Protein AF-A0A7S2XYB7-F1 (afdb_monomer)

InterPro domains:
  IPR006553 Leucine-rich repeat, cysteine-containing subtype [SM00367] (35-60)
  IPR032675 Leucine-rich repeat domain superfamily [G3DSA:3.80.10.10] (2-119)

Structure (mmCIF, N/CA/C/O backbone):
data_AF-A0A7S2XYB7-F1
#
_entry.id   AF-A0A7S2XYB7-F1
#
loop_
_atom_site.group_PDB
_atom_site.id
_atom_site.type_symbol
_atom_site.label_atom_id
_atom_site.label_alt_id
_atom_site.label_comp_id
_atom_site.label_asym_id
_atom_site.label_entity_id
_atom_site.label_seq_id
_atom_site.pdbx_PDB_ins_code
_atom_site.Cartn_x
_atom_site.Cartn_y
_atom_site.Cartn_z
_atom_site.occupancy
_atom_site.B_iso_or_equiv
_atom_site.auth_seq_id
_atom_site.auth_comp_id
_atom_site.auth_asym_id
_atom_site.auth_atom_id
_atom_site.pdbx_PDB_model_num
ATOM 1 N N . ARG A 1 1 ? -22.740 13.575 -3.296 1.00 46.03 1 ARG A N 1
ATOM 2 C CA . ARG A 1 1 ? -22.683 12.097 -3.195 1.00 46.03 1 ARG A CA 1
ATOM 3 C C . ARG A 1 1 ? -21.377 11.677 -3.845 1.00 46.03 1 ARG A C 1
ATOM 5 O O . ARG A 1 1 ? -21.278 11.770 -5.059 1.00 46.03 1 ARG A O 1
ATOM 12 N N . THR A 1 2 ? -20.355 11.375 -3.055 1.00 48.59 2 THR A N 1
ATOM 13 C CA . THR A 1 2 ? -19.049 10.931 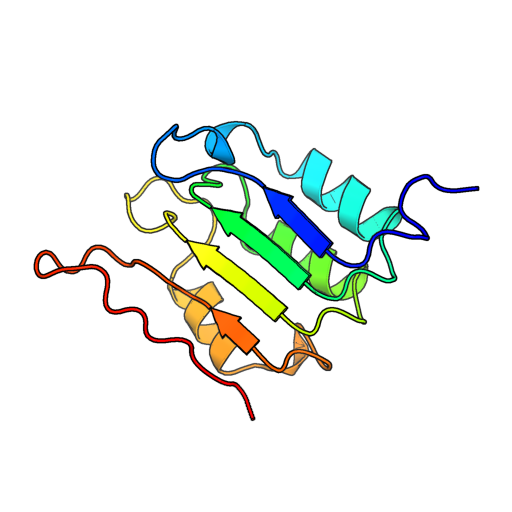-3.560 1.00 48.59 2 THR A CA 1
ATOM 14 C C . THR A 1 2 ? -19.196 9.516 -4.110 1.00 48.59 2 THR A C 1
ATOM 16 O O . THR A 1 2 ? -19.787 8.660 -3.454 1.00 48.59 2 THR A O 1
ATOM 19 N N . LEU A 1 3 ? -18.710 9.283 -5.332 1.00 58.47 3 LEU A N 1
ATOM 20 C CA . LEU A 1 3 ? -18.887 8.024 -6.070 1.00 58.47 3 LEU A CA 1
ATOM 21 C C . LEU A 1 3 ? -18.378 6.793 -5.289 1.00 58.47 3 LEU A C 1
ATOM 23 O O . LEU A 1 3 ? -18.871 5.689 -5.499 1.00 58.47 3 LEU A O 1
ATOM 27 N N . GLY A 1 4 ? -17.434 6.992 -4.362 1.00 61.00 4 GLY A N 1
ATOM 28 C CA . GLY A 1 4 ? -16.818 5.931 -3.566 1.00 61.00 4 GLY A CA 1
ATOM 29 C C . GLY A 1 4 ? -17.460 5.613 -2.212 1.00 61.00 4 GLY A C 1
ATOM 30 O O . GLY A 1 4 ? -17.013 4.676 -1.553 1.00 61.00 4 GLY A O 1
ATOM 31 N N . ASP A 1 5 ? -18.529 6.301 -1.790 1.00 65.19 5 ASP A N 1
ATOM 32 C CA . ASP A 1 5 ? -19.136 6.068 -0.462 1.00 65.19 5 ASP A CA 1
ATOM 33 C C . ASP A 1 5 ? -19.707 4.640 -0.297 1.00 65.19 5 ASP A C 1
ATOM 35 O O . ASP A 1 5 ? -19.797 4.109 0.810 1.00 65.19 5 ASP A O 1
ATOM 39 N N . GLY A 1 6 ? -20.049 3.981 -1.409 1.00 74.88 6 GLY A N 1
ATOM 40 C CA . GLY A 1 6 ? -20.524 2.595 -1.443 1.00 74.88 6 GLY A CA 1
ATOM 41 C C . GLY A 1 6 ? -19.449 1.543 -1.736 1.00 74.88 6 GLY A C 1
ATOM 42 O O . GLY A 1 6 ? -19.769 0.353 -1.756 1.00 74.88 6 GLY A O 1
ATOM 43 N N . LEU A 1 7 ? -18.194 1.935 -1.984 1.00 79.88 7 LEU A N 1
ATOM 44 C CA . LEU A 1 7 ? -17.147 0.993 -2.381 1.00 79.88 7 LEU A CA 1
ATOM 45 C C . LEU A 1 7 ? -16.630 0.212 -1.170 1.00 79.88 7 LEU A C 1
ATOM 47 O O . LEU A 1 7 ? -16.008 0.754 -0.261 1.00 79.88 7 LEU A O 1
ATOM 51 N N . ILE A 1 8 ? -16.893 -1.096 -1.176 1.00 86.56 8 ILE A N 1
ATOM 52 C CA . ILE A 1 8 ? -16.438 -2.036 -0.141 1.00 86.56 8 ILE A CA 1
ATOM 53 C C . ILE A 1 8 ? -15.207 -2.814 -0.602 1.00 86.56 8 ILE A C 1
ATOM 55 O O . ILE A 1 8 ? -14.351 -3.153 0.217 1.00 86.56 8 ILE A O 1
ATOM 59 N N . ARG A 1 9 ? -15.108 -3.092 -1.905 1.00 87.12 9 ARG A N 1
ATOM 60 C CA . ARG A 1 9 ? -13.971 -3.777 -2.516 1.00 87.12 9 ARG A CA 1
ATOM 61 C C . ARG A 1 9 ? -13.468 -3.000 -3.714 1.00 87.12 9 ARG A C 1
ATOM 63 O O . ARG A 1 9 ? -14.276 -2.523 -4.507 1.00 87.12 9 ARG A O 1
ATOM 70 N N . LEU A 1 10 ? -12.152 -2.930 -3.830 1.00 86.31 10 LEU A N 1
ATOM 71 C CA . LEU A 1 10 ? -11.462 -2.346 -4.961 1.00 86.31 10 LEU A CA 1
ATOM 72 C C . LEU A 1 10 ? -10.286 -3.242 -5.326 1.00 86.31 10 LEU A C 1
ATOM 74 O O . LEU A 1 10 ? -9.529 -3.674 -4.458 1.00 86.31 10 LEU A O 1
ATOM 78 N N . GLU A 1 11 ? -10.154 -3.528 -6.610 1.00 85.50 11 GLU A N 1
ATOM 79 C CA . GLU A 1 11 ? -9.087 -4.360 -7.144 1.00 85.50 11 GLU A CA 1
ATOM 80 C C . GLU A 1 11 ? -8.476 -3.605 -8.315 1.00 85.50 11 GLU A C 1
ATOM 82 O O . GLU A 1 11 ? -9.197 -3.093 -9.174 1.00 85.50 11 GLU A O 1
ATOM 87 N N . MET A 1 12 ? -7.159 -3.454 -8.292 1.00 83.75 12 MET A N 1
ATOM 88 C CA . MET A 1 12 ? -6.427 -2.665 -9.263 1.00 83.75 12 MET A CA 1
ATOM 89 C C . MET A 1 12 ? -5.209 -3.434 -9.738 1.00 83.75 12 MET A C 1
ATOM 91 O O . MET A 1 12 ? -4.391 -3.885 -8.936 1.00 83.75 12 MET A O 1
ATOM 95 N N . GLY A 1 13 ? -5.100 -3.517 -11.058 1.00 77.06 13 GLY A N 1
ATOM 96 C CA . GLY A 1 13 ? -4.049 -4.257 -11.721 1.00 77.06 13 GLY A CA 1
ATOM 97 C C . GLY A 1 13 ? -4.343 -5.741 -11.869 1.00 77.06 13 GLY A C 1
ATOM 98 O O . GLY A 1 13 ? -5.336 -6.258 -11.363 1.00 77.06 13 GLY A O 1
ATOM 99 N N . ASP A 1 14 ? -3.491 -6.370 -12.662 1.00 74.19 14 ASP A N 1
ATOM 100 C CA . ASP A 1 14 ? -3.593 -7.761 -13.080 1.00 74.19 14 ASP A CA 1
ATOM 101 C C . ASP A 1 14 ? -2.175 -8.225 -13.428 1.00 74.19 14 ASP A C 1
ATOM 103 O O . ASP A 1 14 ? -1.468 -7.530 -14.172 1.00 74.19 14 ASP A O 1
ATOM 107 N N . ILE A 1 15 ? -1.727 -9.330 -12.833 1.00 69.75 15 ILE A N 1
ATOM 108 C CA . ILE A 1 15 ? -0.350 -9.820 -12.964 1.00 69.75 15 ILE A CA 1
ATOM 109 C C . ILE A 1 15 ? -0.100 -10.435 -14.338 1.00 69.75 15 ILE A C 1
ATOM 111 O O . ILE A 1 15 ? 1.017 -10.333 -14.851 1.00 69.75 15 ILE A O 1
ATOM 115 N N . ASP A 1 16 ? -1.138 -11.014 -14.945 1.00 70.62 16 ASP A N 1
ATOM 116 C CA . ASP A 1 16 ? -1.079 -11.640 -16.263 1.00 70.62 16 ASP A CA 1
ATOM 117 C C . ASP A 1 16 ? -0.983 -10.575 -17.366 1.00 70.62 16 ASP A C 1
ATOM 119 O O . ASP A 1 16 ? -0.170 -10.679 -18.285 1.00 70.62 16 ASP A O 1
ATOM 123 N N . SER A 1 17 ? -1.763 -9.499 -17.249 1.00 72.38 17 SER A N 1
ATOM 124 C CA . SER A 1 17 ? -1.795 -8.387 -18.201 1.00 72.38 17 SER A CA 1
ATOM 125 C C . SER A 1 17 ? -0.780 -7.280 -17.889 1.00 72.38 17 SER A C 1
ATOM 127 O O . SER A 1 17 ? -0.559 -6.414 -18.738 1.00 72.38 17 SER A O 1
ATOM 129 N N . GLY A 1 18 ? -0.221 -7.225 -16.677 1.00 67.81 18 GLY A N 1
ATOM 130 C CA . GLY A 1 18 ? 0.639 -6.129 -16.214 1.00 67.81 18 GLY A CA 1
ATOM 131 C C . GLY A 1 18 ? -0.070 -4.770 -16.108 1.00 67.81 18 GLY A C 1
ATOM 132 O O . GLY A 1 18 ? 0.583 -3.731 -16.000 1.00 67.81 18 GLY A O 1
ATOM 133 N N . SER A 1 19 ? -1.409 -4.738 -16.139 1.00 72.19 19 SER A N 1
ATOM 134 C CA . SER A 1 19 ? -2.170 -3.480 -16.198 1.00 72.19 19 SER A CA 1
ATOM 135 C C . SER A 1 19 ? -2.116 -2.674 -14.891 1.00 72.19 19 SER A C 1
ATOM 137 O O . SER A 1 19 ? -2.521 -1.508 -14.879 1.00 72.19 19 SER A O 1
ATOM 139 N N . GLY A 1 20 ? -1.591 -3.255 -13.807 1.00 71.56 20 GLY A N 1
ATOM 140 C CA . GLY A 1 20 ? -1.347 -2.556 -12.541 1.00 71.56 20 GLY A CA 1
ATOM 141 C C . GLY A 1 20 ? -0.373 -1.397 -12.670 1.00 71.56 20 GLY A C 1
ATOM 142 O O . GLY A 1 20 ? -0.528 -0.386 -11.991 1.00 71.56 20 GLY A O 1
ATOM 143 N N . ALA A 1 21 ? 0.545 -1.463 -13.636 1.00 69.06 21 ALA A N 1
ATOM 144 C CA . ALA A 1 21 ? 1.477 -0.381 -13.923 1.00 69.06 21 ALA A CA 1
ATOM 145 C C . ALA A 1 21 ? 0.778 0.919 -14.358 1.00 69.06 21 ALA A C 1
ATOM 147 O O . ALA A 1 21 ? 1.433 1.949 -14.457 1.00 69.06 21 ALA A O 1
ATOM 148 N N . ARG A 1 22 ? -0.536 0.908 -14.628 1.00 79.12 22 ARG A N 1
ATOM 149 C CA . ARG A 1 22 ? -1.324 2.109 -14.954 1.00 79.12 22 ARG A CA 1
ATOM 150 C C . ARG A 1 22 ? -1.886 2.817 -13.718 1.00 79.12 22 ARG A C 1
ATOM 152 O O . ARG A 1 22 ? -2.407 3.921 -13.849 1.00 79.12 22 ARG A O 1
ATOM 159 N N . VAL A 1 23 ? -1.810 2.194 -12.543 1.00 82.81 23 VAL A N 1
ATOM 160 C CA . VAL A 1 23 ? -2.327 2.741 -11.286 1.00 82.81 23 VAL A CA 1
ATOM 161 C C . VAL A 1 23 ? -1.292 3.687 -10.703 1.00 82.81 23 VAL A C 1
ATOM 163 O O . VAL A 1 23 ? -0.226 3.249 -10.290 1.00 82.81 23 VAL A O 1
ATOM 166 N N . THR A 1 24 ? -1.604 4.979 -10.672 1.00 85.62 24 THR A N 1
ATOM 167 C CA . THR A 1 24 ? -0.697 6.024 -10.185 1.00 85.62 24 THR A CA 1
ATOM 168 C C . THR A 1 24 ? -0.983 6.390 -8.729 1.00 85.62 24 THR A C 1
ATOM 170 O O . THR A 1 24 ? -2.099 6.207 -8.238 1.00 85.62 24 THR A O 1
ATOM 173 N N . SER A 1 25 ? -0.006 7.000 -8.056 1.00 86.44 25 SER A N 1
ATOM 174 C CA . SER A 1 25 ? -0.162 7.622 -6.731 1.00 86.44 25 SER A CA 1
ATOM 175 C C . SER A 1 25 ? -1.383 8.543 -6.639 1.00 86.44 25 SER A C 1
ATOM 177 O O . SER A 1 25 ? -2.107 8.542 -5.648 1.00 86.44 25 SER A O 1
ATOM 179 N N . GLN A 1 26 ? -1.675 9.286 -7.709 1.00 87.31 26 GLN A N 1
ATOM 180 C CA . GLN A 1 26 ? -2.838 10.169 -7.754 1.00 87.31 26 GLN A CA 1
ATOM 181 C C . GLN A 1 26 ? -4.159 9.392 -7.664 1.00 87.31 26 GLN A C 1
ATOM 183 O O . GLN A 1 26 ? -5.042 9.786 -6.907 1.00 87.31 26 GLN A O 1
ATOM 188 N N . ALA A 1 27 ? -4.282 8.262 -8.371 1.00 87.31 27 ALA A N 1
ATOM 189 C CA . ALA A 1 27 ? -5.464 7.405 -8.263 1.00 87.31 27 ALA A CA 1
ATOM 190 C C . ALA A 1 27 ? -5.651 6.905 -6.823 1.00 87.31 27 ALA A C 1
ATOM 192 O O . ALA A 1 27 ? -6.763 6.895 -6.298 1.00 87.31 27 ALA A O 1
ATOM 193 N N . ILE A 1 28 ? -4.548 6.550 -6.162 1.00 87.94 28 ILE A N 1
ATOM 194 C CA . ILE A 1 28 ? -4.544 6.111 -4.770 1.00 87.94 28 ILE A CA 1
ATOM 195 C C . ILE A 1 28 ? -5.024 7.208 -3.812 1.00 87.94 28 ILE A C 1
ATOM 197 O O . ILE A 1 28 ? -5.856 6.936 -2.944 1.00 87.94 28 ILE A O 1
ATOM 201 N N . GLN A 1 29 ? -4.570 8.446 -3.999 1.00 87.44 29 GLN A N 1
ATOM 202 C CA . GLN A 1 29 ? -5.023 9.587 -3.202 1.00 87.44 29 GLN A CA 1
ATOM 203 C C . GLN A 1 29 ? -6.519 9.855 -3.382 1.00 87.44 29 GLN A C 1
ATOM 205 O O . GLN A 1 29 ? -7.227 10.061 -2.395 1.00 87.44 29 GLN A O 1
ATOM 210 N N . GLU A 1 30 ? -7.031 9.787 -4.613 1.00 87.62 30 GLU A N 1
ATOM 211 C CA . GLU A 1 30 ? -8.467 9.946 -4.861 1.00 87.62 30 GLU A CA 1
ATOM 212 C C . GLU A 1 30 ? -9.283 8.840 -4.182 1.00 87.62 30 GLU A C 1
ATOM 214 O O . GLU A 1 30 ? -10.325 9.109 -3.582 1.00 87.62 30 GLU A O 1
ATOM 219 N N . ILE A 1 31 ? -8.794 7.598 -4.194 1.00 85.56 31 ILE A N 1
ATOM 220 C CA . ILE A 1 31 ? -9.438 6.485 -3.487 1.00 85.56 31 ILE A CA 1
ATOM 221 C C . ILE A 1 31 ? -9.428 6.731 -1.978 1.00 85.56 31 ILE A C 1
ATOM 223 O O . ILE A 1 31 ? -10.469 6.579 -1.340 1.00 85.56 31 ILE A O 1
ATOM 227 N N . ALA A 1 32 ? -8.298 7.150 -1.409 1.00 86.44 32 ALA A N 1
ATOM 228 C CA . ALA A 1 32 ? -8.192 7.461 0.013 1.00 86.44 32 ALA A CA 1
ATOM 229 C C . ALA A 1 32 ? -9.189 8.559 0.432 1.00 86.44 32 ALA A C 1
ATOM 231 O O . ALA A 1 32 ? -9.815 8.462 1.488 1.00 86.44 32 ALA A O 1
ATOM 232 N N . GLN A 1 33 ? -9.394 9.570 -0.416 1.00 86.56 33 GLN A N 1
ATOM 233 C CA . GLN A 1 33 ? -10.307 10.685 -0.148 1.00 86.56 33 GLN A CA 1
ATOM 234 C C . GLN A 1 33 ? -11.784 10.343 -0.393 1.00 86.56 33 GLN A C 1
ATOM 236 O O . GLN A 1 33 ? -12.663 10.848 0.308 1.00 86.56 33 GLN A O 1
ATOM 241 N N . HIS A 1 34 ? -12.086 9.493 -1.377 1.00 86.19 34 HIS A N 1
ATOM 242 C CA . HIS A 1 34 ? -13.460 9.219 -1.806 1.00 86.19 34 HIS A CA 1
ATOM 243 C C . HIS A 1 34 ? -14.024 7.877 -1.332 1.00 86.19 34 HIS A C 1
ATOM 245 O O . HIS A 1 34 ? -15.244 7.703 -1.380 1.00 86.19 34 HIS A O 1
ATOM 251 N N . CYS A 1 35 ? -13.188 6.949 -0.854 1.00 86.94 35 CYS A N 1
ATOM 252 C CA . CYS A 1 35 ? -13.576 5.585 -0.470 1.00 86.94 35 CYS A CA 1
ATOM 253 C C . CYS A 1 35 ? -13.290 5.264 1.016 1.00 86.94 35 CYS A C 1
ATOM 255 O O . CYS A 1 35 ? -12.631 4.267 1.323 1.00 86.94 35 CYS A O 1
ATOM 257 N N . PRO A 1 36 ? -13.827 6.024 1.990 1.00 84.75 36 PRO A N 1
ATOM 258 C CA . PRO A 1 36 ? -13.545 5.801 3.415 1.00 84.75 36 PRO A CA 1
ATOM 259 C C . PRO A 1 36 ? -14.120 4.482 3.967 1.00 84.75 36 PRO A C 1
ATOM 261 O O . PRO A 1 36 ? -13.749 4.022 5.051 1.00 84.75 36 PRO A O 1
ATOM 264 N N . ARG A 1 37 ? -15.058 3.857 3.242 1.00 86.31 37 ARG A N 1
ATOM 265 C CA . ARG A 1 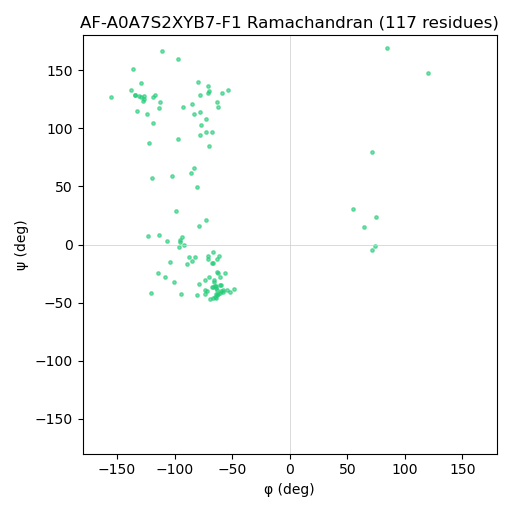37 ? -15.725 2.605 3.640 1.00 86.31 37 ARG A CA 1
ATOM 266 C C . ARG A 1 37 ? -15.091 1.351 3.046 1.00 86.31 37 ARG A C 1
ATOM 268 O O . ARG A 1 37 ? -15.608 0.257 3.293 1.00 86.31 37 ARG A O 1
ATOM 275 N N . LEU A 1 38 ? -13.986 1.502 2.321 1.00 88.38 38 LEU A N 1
ATOM 276 C CA . LEU A 1 38 ? -13.294 0.395 1.687 1.00 88.38 38 LEU A CA 1
ATOM 277 C C . LEU A 1 38 ? -12.865 -0.638 2.735 1.00 88.38 38 LEU A C 1
ATOM 279 O O . LEU A 1 38 ? -12.282 -0.297 3.761 1.00 88.38 38 LEU A O 1
ATOM 283 N N . GLN A 1 39 ? -13.183 -1.907 2.483 1.00 90.00 39 GLN A N 1
ATOM 284 C CA . GLN A 1 39 ? -12.849 -3.027 3.364 1.00 90.00 39 GLN A CA 1
ATOM 285 C C . GLN A 1 39 ? -11.867 -4.000 2.726 1.00 90.00 39 GLN A C 1
ATOM 287 O O . GLN A 1 39 ? -11.192 -4.725 3.454 1.00 90.00 39 GLN A O 1
ATOM 292 N N . SER A 1 40 ? -11.799 -4.079 1.400 1.00 89.00 40 SER A N 1
ATOM 293 C CA . SER A 1 40 ? -10.803 -4.896 0.709 1.00 89.00 40 SER A CA 1
ATOM 294 C C . SER A 1 40 ? -10.175 -4.121 -0.433 1.00 89.00 40 SER A C 1
ATOM 296 O O . SER A 1 40 ? -10.892 -3.578 -1.270 1.00 89.00 40 SER A O 1
ATOM 298 N N . LEU A 1 41 ? -8.850 -4.104 -0.460 1.00 88.12 41 LEU A N 1
ATOM 299 C CA . LEU A 1 41 ? -8.056 -3.479 -1.504 1.00 88.12 41 LEU A CA 1
ATOM 300 C C . LEU A 1 41 ? -7.073 -4.509 -2.054 1.00 88.12 41 LEU A C 1
ATOM 302 O O . LEU A 1 41 ? -6.344 -5.125 -1.279 1.00 88.12 41 LEU A O 1
ATOM 306 N N . ARG A 1 42 ? -7.055 -4.690 -3.372 1.00 86.12 42 ARG A N 1
ATOM 307 C CA . ARG A 1 42 ? -6.055 -5.491 -4.083 1.00 86.12 42 ARG A CA 1
ATOM 308 C C . ARG A 1 42 ? -5.268 -4.594 -5.027 1.00 86.12 42 ARG A C 1
ATOM 310 O O . ARG A 1 42 ? -5.873 -3.873 -5.815 1.00 86.12 42 ARG A O 1
ATOM 317 N N . LEU A 1 43 ? -3.948 -4.661 -4.930 1.00 83.50 43 LEU A N 1
ATOM 318 C CA . LEU A 1 43 ? -2.977 -3.964 -5.759 1.00 83.50 43 LEU A CA 1
ATOM 319 C C . LEU A 1 43 ? -2.056 -5.015 -6.371 1.00 83.50 43 LEU A C 1
ATOM 321 O O . LEU A 1 43 ? -1.310 -5.672 -5.650 1.00 83.50 43 LEU A O 1
ATOM 325 N N . GLU A 1 44 ? -2.130 -5.191 -7.681 1.00 82.94 44 GLU A N 1
ATOM 326 C CA . GLU A 1 44 ? -1.405 -6.246 -8.377 1.00 82.94 44 GLU A CA 1
ATOM 327 C C . GLU A 1 44 ? -0.589 -5.678 -9.535 1.00 82.94 44 GLU A C 1
ATOM 329 O O . GLU A 1 44 ? -1.128 -5.017 -10.416 1.00 82.94 44 GLU A O 1
ATOM 334 N N . ALA A 1 45 ? 0.723 -5.918 -9.535 1.00 79.38 45 ALA A N 1
ATOM 335 C CA . ALA A 1 45 ? 1.681 -5.338 -10.479 1.00 79.38 45 ALA A CA 1
ATOM 336 C C . ALA A 1 45 ? 1.640 -3.793 -10.527 1.00 79.38 45 ALA A C 1
ATOM 338 O O . ALA A 1 45 ? 1.916 -3.180 -11.561 1.00 79.38 45 ALA A O 1
ATOM 339 N N . CYS A 1 46 ? 1.294 -3.146 -9.410 1.00 81.50 46 CYS A N 1
ATOM 340 C CA . CYS A 1 46 ? 1.145 -1.694 -9.308 1.00 81.50 46 CYS A CA 1
ATOM 341 C C . CYS A 1 46 ? 2.482 -0.981 -9.069 1.00 81.50 46 CYS A C 1
ATOM 343 O O . CYS A 1 46 ? 2.708 -0.372 -8.026 1.00 81.50 46 CYS A O 1
ATOM 345 N N . THR A 1 47 ? 3.384 -1.029 -10.046 1.00 79.38 47 THR A N 1
ATOM 346 C CA . THR A 1 47 ? 4.765 -0.537 -9.901 1.00 79.38 47 THR A CA 1
ATOM 347 C C . THR A 1 47 ? 4.895 0.958 -9.603 1.00 79.38 47 THR A C 1
ATOM 349 O O . THR A 1 47 ? 5.888 1.357 -9.003 1.00 79.38 47 THR A O 1
ATOM 352 N N . GLN A 1 48 ? 3.905 1.778 -9.970 1.00 84.00 48 GLN A N 1
ATOM 353 C CA . GLN A 1 48 ? 3.922 3.224 -9.717 1.00 84.00 48 GLN A CA 1
ATOM 354 C C . GLN A 1 48 ? 3.466 3.624 -8.304 1.00 84.00 48 GLN A C 1
ATOM 356 O O . GLN A 1 48 ? 3.617 4.785 -7.935 1.00 84.00 48 GLN A O 1
ATOM 361 N N . ILE A 1 49 ? 2.897 2.704 -7.520 1.00 85.12 49 ILE A N 1
ATOM 362 C CA . ILE A 1 49 ? 2.487 2.992 -6.140 1.00 85.12 49 ILE A CA 1
ATOM 363 C C . ILE A 1 49 ? 3.714 2.944 -5.236 1.00 85.12 49 ILE A C 1
ATOM 365 O O . ILE A 1 49 ? 4.550 2.049 -5.374 1.00 85.12 49 ILE A O 1
ATOM 369 N N . THR A 1 50 ? 3.790 3.878 -4.292 1.00 86.75 50 THR A N 1
ATOM 370 C CA . THR A 1 50 ? 4.874 3.975 -3.313 1.00 86.75 50 THR A CA 1
ATOM 371 C C . THR A 1 50 ? 4.431 3.643 -1.890 1.00 86.75 50 THR A C 1
ATOM 373 O O . THR A 1 50 ? 3.239 3.615 -1.576 1.00 86.75 50 THR A O 1
ATOM 376 N N . ASP A 1 51 ? 5.402 3.435 -0.999 1.00 86.88 51 ASP A N 1
ATOM 377 C CA . ASP A 1 51 ? 5.163 3.255 0.441 1.00 86.88 51 ASP A CA 1
ATOM 378 C C . ASP A 1 51 ? 4.305 4.392 1.031 1.00 86.88 51 ASP A C 1
ATOM 380 O O . ASP A 1 51 ? 3.377 4.147 1.803 1.00 86.88 51 ASP A O 1
ATOM 384 N N . GLY A 1 52 ? 4.559 5.639 0.616 1.00 87.00 52 GLY A N 1
ATOM 385 C CA . GLY A 1 52 ? 3.800 6.810 1.066 1.00 87.00 52 GLY A CA 1
ATOM 386 C C . GLY A 1 52 ? 2.331 6.785 0.637 1.00 87.00 52 GLY A C 1
ATOM 387 O O . GLY A 1 52 ? 1.456 7.162 1.414 1.00 87.00 52 GLY A O 1
ATOM 388 N N . ASP A 1 53 ? 2.038 6.269 -0.557 1.00 87.94 53 ASP A N 1
ATOM 389 C CA . ASP A 1 53 ? 0.666 6.171 -1.068 1.00 87.94 53 ASP A CA 1
ATOM 390 C C . ASP A 1 53 ? -0.171 5.169 -0.262 1.00 87.94 53 ASP A C 1
ATOM 392 O O . ASP A 1 53 ? -1.351 5.399 0.009 1.00 87.94 53 ASP A O 1
ATOM 396 N N . LEU A 1 54 ? 0.447 4.067 0.172 1.00 86.25 54 LEU A N 1
ATOM 397 C CA . LEU A 1 54 ? -0.190 3.085 1.051 1.00 86.25 54 LEU A CA 1
ATOM 398 C C . LEU A 1 54 ? -0.470 3.655 2.446 1.00 86.25 54 LEU A C 1
ATOM 400 O O . LEU A 1 54 ? -1.507 3.337 3.031 1.00 86.25 54 LEU A O 1
ATOM 404 N N . VAL A 1 55 ? 0.417 4.505 2.972 1.00 87.19 55 VAL A N 1
ATOM 405 C CA . VAL A 1 55 ? 0.182 5.221 4.237 1.00 87.19 55 VAL A CA 1
ATOM 406 C C . VAL A 1 55 ? -0.989 6.190 4.093 1.00 87.19 55 VAL A C 1
ATOM 408 O O . VAL A 1 55 ? -1.882 6.204 4.935 1.00 87.19 55 VAL A O 1
ATOM 411 N N . GLU A 1 56 ? -1.051 6.966 3.014 1.00 88.00 56 GLU A N 1
ATOM 412 C CA . GLU A 1 56 ? -2.172 7.885 2.788 1.00 88.00 56 GLU A CA 1
ATOM 413 C C . GLU A 1 56 ? -3.503 7.133 2.605 1.00 88.00 56 GLU A C 1
ATOM 415 O O . GLU A 1 56 ? -4.527 7.533 3.168 1.00 88.00 56 GLU A O 1
ATOM 420 N N . LEU A 1 57 ? -3.490 5.972 1.937 1.00 86.75 57 LEU A N 1
ATOM 421 C CA . LEU A 1 57 ? -4.638 5.058 1.914 1.00 86.75 57 LEU A CA 1
ATOM 422 C C . LEU A 1 57 ? -5.056 4.607 3.298 1.00 86.75 57 LEU A C 1
ATOM 424 O O . LEU A 1 57 ? -6.247 4.504 3.567 1.00 86.75 57 LEU A O 1
ATOM 428 N N . SER A 1 58 ? -4.107 4.304 4.171 1.00 84.56 58 SER A N 1
ATOM 429 C CA . SER A 1 58 ? -4.415 3.845 5.518 1.00 84.56 58 SER A CA 1
ATOM 430 C C . SE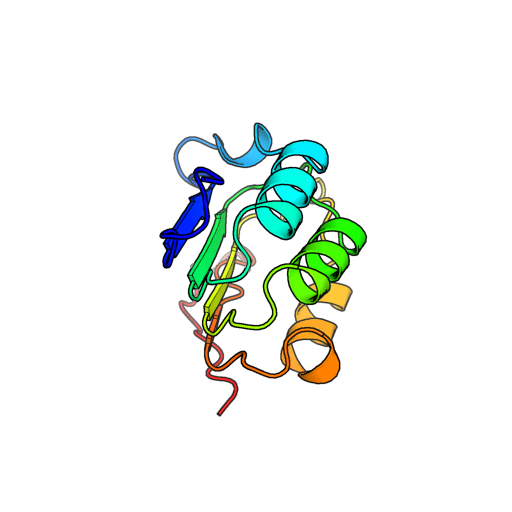R A 1 58 ? -5.106 4.936 6.344 1.00 84.56 58 SER A C 1
ATOM 432 O O . SER A 1 58 ? -6.017 4.648 7.127 1.00 84.56 58 SER A O 1
ATOM 434 N N . ARG A 1 59 ? -4.758 6.203 6.085 1.00 85.88 59 ARG A N 1
ATOM 435 C CA . ARG A 1 59 ? -5.381 7.386 6.695 1.00 85.88 59 ARG A CA 1
ATOM 436 C C . ARG A 1 59 ? -6.780 7.657 6.144 1.00 85.88 59 ARG A C 1
ATOM 438 O O . ARG A 1 59 ? -7.664 8.018 6.917 1.00 85.88 59 ARG A O 1
ATOM 445 N N . GLY A 1 60 ? -7.006 7.466 4.844 1.00 84.75 60 GLY A N 1
ATOM 446 C CA . GLY A 1 60 ? -8.319 7.659 4.213 1.00 84.75 60 GLY A CA 1
ATOM 447 C C . GLY A 1 60 ? -9.285 6.482 4.405 1.00 84.75 60 GLY A C 1
ATOM 448 O O . GLY A 1 60 ? -10.452 6.651 4.762 1.00 84.75 60 GLY A O 1
ATOM 449 N N . CYS A 1 61 ? -8.785 5.260 4.240 1.00 86.38 61 CYS A N 1
ATOM 450 C CA . CYS A 1 61 ? -9.529 4.002 4.281 1.00 86.38 61 CYS A CA 1
ATOM 451 C C . CYS A 1 61 ? -9.336 3.266 5.618 1.00 86.38 61 CYS A C 1
ATOM 453 O O . CYS A 1 61 ? -8.941 2.101 5.662 1.00 86.38 61 CYS A O 1
ATOM 455 N N . MET A 1 62 ? -9.694 3.899 6.738 1.00 82.62 62 MET A N 1
ATOM 456 C CA . MET A 1 62 ? -9.512 3.320 8.085 1.00 82.62 62 MET A CA 1
ATOM 457 C C . MET A 1 62 ? -10.320 2.033 8.344 1.00 82.62 62 MET A C 1
ATOM 459 O O . MET A 1 62 ? -10.123 1.355 9.352 1.00 82.62 62 MET A O 1
ATOM 463 N N . ARG A 1 63 ? -11.279 1.701 7.469 1.00 86.25 63 ARG A N 1
ATOM 464 C CA . ARG A 1 63 ? -12.113 0.490 7.562 1.00 86.25 63 ARG A CA 1
ATOM 465 C C . ARG A 1 63 ? -11.550 -0.688 6.7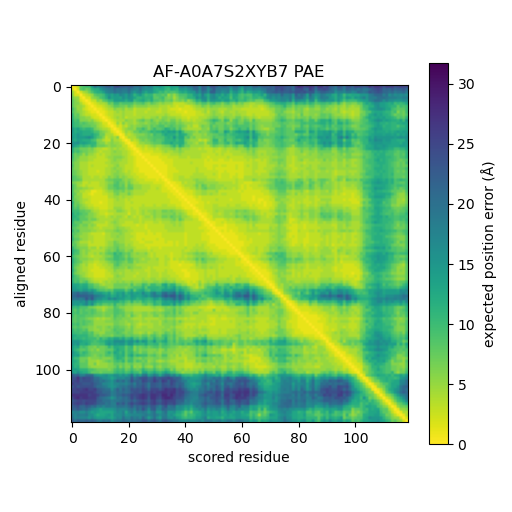69 1.00 86.25 63 ARG A C 1
ATOM 467 O O . ARG A 1 63 ? -12.228 -1.717 6.692 1.00 86.25 63 ARG A O 1
ATOM 474 N N . LEU A 1 64 ? -10.347 -0.554 6.212 1.00 86.94 64 LEU A N 1
ATOM 475 C CA . LEU A 1 64 ? -9.718 -1.607 5.435 1.00 86.94 64 LEU A CA 1
ATOM 476 C C . LEU A 1 64 ? -9.456 -2.831 6.317 1.00 86.94 64 LEU A C 1
ATOM 478 O O . LEU A 1 64 ? -8.804 -2.748 7.355 1.00 86.94 64 LEU A O 1
ATOM 482 N N . ARG A 1 65 ? -10.003 -3.974 5.901 1.00 88.25 65 ARG A N 1
ATOM 483 C CA . ARG A 1 65 ? -9.873 -5.267 6.587 1.00 88.25 65 ARG A CA 1
ATOM 484 C C . ARG A 1 65 ? -8.981 -6.231 5.829 1.00 88.25 65 ARG A C 1
ATOM 486 O O . ARG A 1 65 ? -8.403 -7.118 6.447 1.00 88.25 65 ARG A O 1
ATOM 493 N N . LYS A 1 66 ? -8.914 -6.088 4.507 1.00 87.44 66 LYS A N 1
ATOM 494 C CA . LYS A 1 66 ? -8.110 -6.927 3.629 1.00 87.44 66 LYS A CA 1
ATOM 495 C C . LYS A 1 66 ? -7.264 -6.052 2.720 1.00 87.44 66 LYS A C 1
ATOM 497 O O . LYS A 1 66 ? -7.815 -5.199 2.027 1.00 87.44 66 LYS A O 1
ATOM 502 N N . LEU A 1 67 ? -5.965 -6.285 2.703 1.00 85.88 67 LEU A N 1
ATOM 503 C CA . LEU A 1 67 ? -5.039 -5.625 1.796 1.00 85.88 67 LEU A CA 1
ATOM 504 C C . LEU A 1 67 ? -4.252 -6.705 1.074 1.00 85.88 67 LEU A C 1
ATOM 506 O O . LEU A 1 67 ? -3.671 -7.565 1.727 1.00 85.88 67 LEU A O 1
ATOM 510 N N . MET A 1 68 ? -4.257 -6.672 -0.251 1.00 82.69 68 MET A N 1
ATOM 511 C CA . MET A 1 68 ? -3.451 -7.550 -1.082 1.00 82.69 68 MET A CA 1
ATOM 512 C C . MET A 1 68 ? -2.497 -6.709 -1.919 1.00 82.69 68 MET A C 1
ATOM 514 O O . MET A 1 68 ? -2.949 -5.783 -2.588 1.00 82.69 68 MET A O 1
ATOM 518 N N . VAL A 1 69 ? -1.206 -7.021 -1.862 1.00 79.50 69 VAL A N 1
ATOM 519 C CA . VAL A 1 69 ? -0.152 -6.352 -2.628 1.00 79.50 69 VAL A CA 1
ATOM 520 C C . VAL A 1 69 ? 0.731 -7.420 -3.272 1.00 79.50 69 VAL A C 1
ATOM 522 O O . VAL A 1 69 ? 1.385 -8.180 -2.560 1.00 79.50 69 VAL A O 1
ATOM 525 N N . SER A 1 70 ? 0.734 -7.491 -4.603 1.00 77.25 70 SER A N 1
ATOM 526 C CA . SER A 1 70 ? 1.429 -8.519 -5.396 1.00 77.25 70 SER A CA 1
ATOM 527 C C . SER A 1 70 ? 2.173 -7.913 -6.594 1.00 77.25 70 SER A C 1
ATOM 529 O O . SER A 1 70 ? 1.787 -6.870 -7.117 1.00 77.25 70 SER A O 1
ATOM 531 N N . GLY A 1 71 ? 3.270 -8.538 -7.044 1.00 71.12 71 GLY A N 1
ATOM 532 C CA . GLY A 1 71 ? 4.002 -8.113 -8.253 1.00 71.12 71 GLY A CA 1
ATOM 533 C C . GLY A 1 71 ? 4.861 -6.845 -8.109 1.00 71.12 71 GLY A C 1
ATOM 534 O O . GLY A 1 71 ? 5.139 -6.175 -9.104 1.00 71.12 71 GLY A O 1
ATOM 535 N N . HIS A 1 72 ? 5.275 -6.504 -6.884 1.00 65.62 72 HIS A N 1
ATOM 536 C CA . HIS A 1 72 ? 6.206 -5.400 -6.584 1.00 65.62 72 HIS A CA 1
ATOM 537 C C . HIS A 1 72 ? 7.677 -5.858 -6.463 1.00 65.62 72 HIS A C 1
ATOM 539 O O . HIS A 1 72 ? 8.568 -5.060 -6.188 1.00 65.62 72 HIS A O 1
ATOM 545 N N . ASP A 1 73 ? 7.944 -7.142 -6.681 1.00 57.28 73 ASP A N 1
ATOM 546 C CA . ASP A 1 73 ? 9.224 -7.829 -6.488 1.00 57.28 73 ASP A CA 1
ATOM 547 C C . ASP A 1 73 ? 10.191 -7.719 -7.680 1.00 57.28 73 ASP A C 1
ATOM 549 O O . ASP A 1 73 ? 11.390 -7.949 -7.527 1.00 57.28 73 ASP A O 1
ATOM 553 N N . LYS A 1 74 ? 9.716 -7.294 -8.858 1.00 55.62 74 LYS A N 1
ATOM 554 C CA . LYS A 1 74 ? 10.522 -7.188 -10.093 1.00 55.62 74 LYS A CA 1
ATOM 555 C C . LYS A 1 74 ? 11.537 -6.027 -10.124 1.00 55.62 74 LYS A C 1
ATOM 557 O O . LYS A 1 74 ? 11.946 -5.600 -11.198 1.00 55.62 74 LYS A O 1
ATOM 562 N N . GLY A 1 75 ? 11.944 -5.483 -8.975 1.00 53.97 75 GLY A N 1
ATOM 563 C CA . GLY A 1 75 ? 12.956 -4.416 -8.870 1.00 53.97 75 GLY A CA 1
ATOM 564 C C . GLY A 1 75 ? 12.513 -3.027 -9.355 1.00 53.97 75 GLY A C 1
ATOM 565 O O . GLY A 1 75 ? 13.249 -2.062 -9.182 1.00 53.97 75 GLY A O 1
ATOM 566 N N . SER A 1 76 ? 11.308 -2.905 -9.919 1.00 58.81 76 SER A N 1
ATOM 567 C CA . SER A 1 76 ? 10.701 -1.643 -10.365 1.00 58.81 76 SER A CA 1
ATOM 568 C C . SER A 1 76 ? 9.464 -1.242 -9.554 1.00 58.81 76 SER A C 1
ATOM 570 O O . SER A 1 76 ? 8.728 -0.353 -9.973 1.00 58.81 76 SER A O 1
ATOM 572 N N . GLY A 1 77 ? 9.160 -1.944 -8.459 1.00 65.81 77 GLY A N 1
ATOM 573 C CA . GLY A 1 77 ? 8.029 -1.616 -7.596 1.00 65.81 77 GLY A CA 1
ATOM 574 C C . GLY A 1 77 ? 8.357 -0.431 -6.691 1.00 65.81 77 GLY A C 1
ATOM 575 O O . GLY A 1 77 ? 9.373 -0.457 -6.006 1.00 65.81 77 GLY A O 1
ATOM 576 N N . GLY A 1 78 ? 7.496 0.588 -6.655 1.00 72.56 78 GLY A N 1
ATOM 577 C CA . GLY A 1 78 ? 7.643 1.717 -5.729 1.00 72.56 78 GLY A CA 1
ATOM 578 C C . GLY A 1 78 ? 7.365 1.371 -4.260 1.00 72.56 78 GLY A C 1
ATOM 579 O O . GLY A 1 78 ? 7.694 2.164 -3.379 1.00 72.56 78 GLY A O 1
ATOM 580 N N . VAL A 1 79 ? 6.780 0.196 -3.992 1.00 78.31 79 VAL A N 1
ATOM 581 C CA . VAL A 1 79 ? 6.542 -0.312 -2.636 1.00 78.31 79 VAL A CA 1
ATOM 582 C C . VAL A 1 79 ? 7.709 -1.193 -2.208 1.00 78.31 79 VAL A C 1
ATOM 584 O O . VAL A 1 79 ? 7.969 -2.238 -2.811 1.00 78.31 79 VAL A O 1
ATOM 587 N N . SER A 1 80 ? 8.395 -0.795 -1.144 1.00 79.69 80 SER A N 1
ATOM 588 C CA . SER A 1 80 ? 9.538 -1.515 -0.601 1.00 79.69 80 SER A CA 1
ATOM 589 C C . SER A 1 80 ? 9.084 -2.808 0.075 1.00 79.69 80 SER A C 1
ATOM 591 O O . SER A 1 80 ? 8.157 -2.820 0.886 1.00 79.69 80 SER A O 1
ATOM 593 N N . LYS A 1 81 ? 9.804 -3.913 -0.152 1.00 73.88 81 LYS A N 1
ATOM 594 C CA . LYS A 1 81 ? 9.571 -5.175 0.580 1.00 73.88 81 LYS A CA 1
ATOM 595 C C . LYS A 1 81 ? 9.631 -4.978 2.101 1.00 73.88 81 LYS A C 1
ATOM 597 O O . LYS A 1 81 ? 8.799 -5.513 2.824 1.00 73.88 81 LYS A O 1
ATOM 602 N N . SER A 1 82 ? 10.562 -4.150 2.578 1.00 78.75 82 SER A N 1
ATOM 603 C CA . SER A 1 82 ? 10.676 -3.771 3.992 1.00 78.75 82 SER A CA 1
ATOM 604 C C . SER A 1 82 ? 9.424 -3.069 4.523 1.00 78.75 82 SER A C 1
ATOM 606 O O . SER A 1 82 ? 9.045 -3.282 5.675 1.00 78.75 82 SER A O 1
ATOM 608 N N . PHE A 1 83 ? 8.757 -2.265 3.695 1.00 81.12 83 PHE A N 1
ATOM 609 C CA . PHE A 1 83 ? 7.504 -1.618 4.058 1.00 81.12 83 PHE A CA 1
ATOM 610 C C . PHE A 1 83 ? 6.358 -2.628 4.116 1.00 81.12 83 PHE A C 1
ATOM 612 O O . PHE A 1 83 ? 5.588 -2.607 5.068 1.00 81.12 83 PHE A O 1
ATOM 619 N N . LEU A 1 84 ? 6.290 -3.586 3.188 1.00 76.06 84 LEU A N 1
ATOM 620 C CA . LEU A 1 84 ? 5.333 -4.699 3.266 1.00 76.06 84 LEU A CA 1
ATOM 621 C C . LEU A 1 84 ? 5.541 -5.558 4.525 1.00 76.06 84 LEU A C 1
ATOM 623 O O . LEU A 1 84 ? 4.579 -5.915 5.205 1.00 76.06 84 LEU A O 1
ATOM 627 N N . ASP A 1 85 ? 6.793 -5.843 4.883 1.00 77.50 85 ASP A N 1
ATOM 628 C CA . ASP A 1 85 ? 7.148 -6.509 6.140 1.00 77.50 85 ASP A CA 1
ATOM 629 C C . ASP A 1 85 ? 6.776 -5.668 7.369 1.00 77.50 85 ASP A C 1
ATOM 631 O O . ASP A 1 85 ? 6.374 -6.216 8.401 1.00 77.50 85 ASP A O 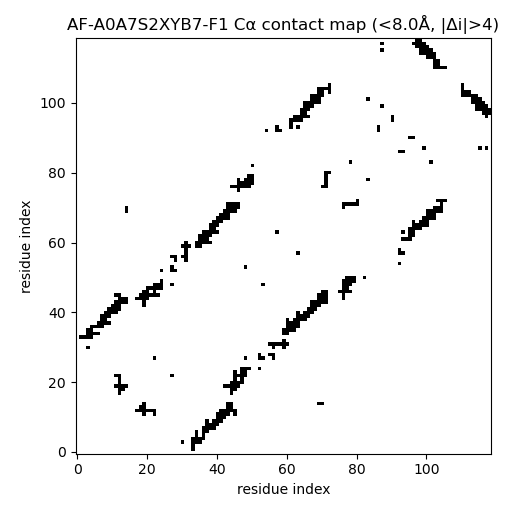1
ATOM 635 N N . THR A 1 86 ? 6.906 -4.343 7.265 1.00 82.56 86 THR A N 1
ATOM 636 C CA . THR A 1 86 ? 6.467 -3.402 8.298 1.00 82.56 86 THR A CA 1
ATOM 637 C C . THR A 1 86 ? 4.954 -3.427 8.416 1.00 82.56 86 THR A C 1
ATOM 639 O O . THR A 1 86 ? 4.473 -3.594 9.519 1.00 82.56 86 THR A O 1
ATOM 642 N N . LEU A 1 87 ? 4.195 -3.393 7.322 1.00 78.1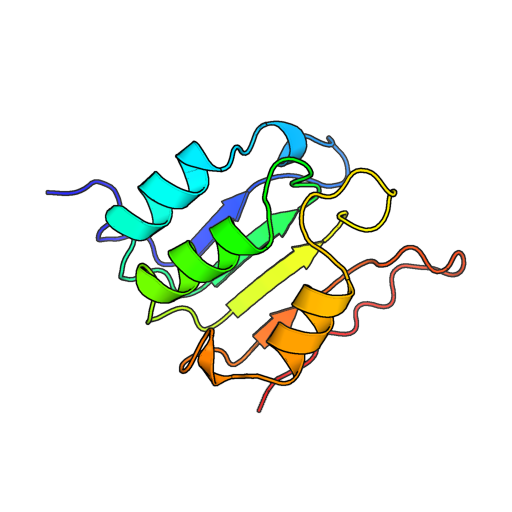9 87 LEU A N 1
ATOM 643 C CA . LEU A 1 87 ? 2.733 -3.512 7.326 1.00 78.19 87 LEU A CA 1
ATOM 644 C C . LEU A 1 87 ? 2.250 -4.834 7.933 1.00 78.19 87 LEU A C 1
ATOM 646 O O . LEU A 1 87 ? 1.217 -4.874 8.598 1.00 78.19 87 LEU A O 1
ATOM 650 N N . ALA A 1 88 ? 2.997 -5.920 7.723 1.00 75.94 88 ALA A N 1
ATOM 651 C CA . ALA A 1 88 ? 2.689 -7.215 8.320 1.00 75.94 88 ALA A CA 1
ATOM 652 C C . ALA A 1 8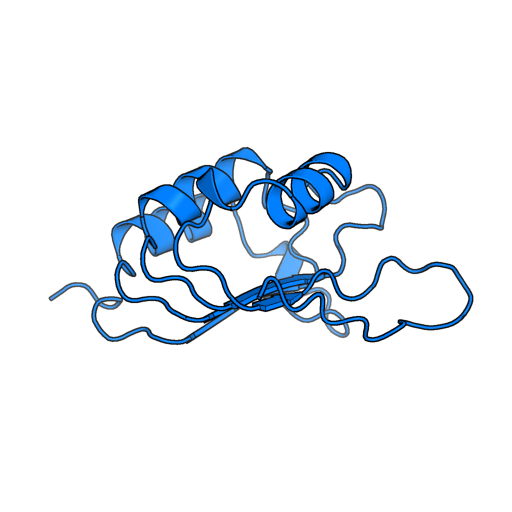8 ? 2.920 -7.246 9.840 1.00 75.94 88 ALA A C 1
ATOM 654 O O . ALA A 1 88 ? 2.265 -8.021 10.536 1.00 75.94 88 ALA A O 1
ATOM 655 N N . ARG A 1 89 ? 3.841 -6.428 10.363 1.00 78.06 89 ARG A N 1
ATOM 656 C CA . ARG A 1 89 ? 4.151 -6.331 11.802 1.00 78.06 89 ARG A CA 1
ATOM 657 C C . ARG A 1 89 ? 3.383 -5.218 12.511 1.00 78.06 89 ARG A C 1
ATOM 659 O O . ARG A 1 89 ? 2.896 -5.415 13.621 1.00 78.06 89 ARG A O 1
ATOM 666 N N . ASP A 1 90 ? 3.293 -4.062 11.878 1.00 78.38 90 ASP A N 1
ATOM 667 C CA . ASP A 1 90 ? 2.738 -2.826 12.399 1.00 78.38 90 ASP A CA 1
ATOM 668 C C . ASP A 1 90 ? 1.285 -2.668 11.942 1.00 78.38 90 ASP A C 1
ATOM 670 O O . ASP A 1 90 ? 0.963 -2.086 10.902 1.00 78.38 90 ASP A O 1
ATOM 674 N N . LYS A 1 91 ? 0.376 -3.182 12.778 1.00 67.69 91 LYS A N 1
ATOM 675 C CA . LYS A 1 91 ? -1.067 -2.973 12.607 1.00 67.69 91 LYS A CA 1
ATOM 676 C C . LYS A 1 91 ? -1.472 -1.503 12.824 1.00 67.69 91 LYS A C 1
ATOM 678 O O . LYS A 1 91 ? -2.631 -1.172 12.605 1.00 67.69 91 LYS A O 1
ATOM 683 N N . GLY A 1 92 ? -0.573 -0.616 13.261 1.00 72.88 92 GLY A N 1
ATOM 684 C CA . GLY A 1 92 ? -0.846 0.806 13.470 1.00 72.88 92 GLY A CA 1
ATOM 685 C C . GLY A 1 92 ? -1.155 1.551 12.174 1.00 72.88 92 GLY A C 1
ATOM 686 O O . GLY A 1 92 ? -1.972 2.471 12.184 1.00 72.88 92 GLY A O 1
ATOM 687 N N . ILE A 1 93 ? -0.584 1.106 11.049 1.00 79.56 93 ILE A N 1
ATOM 688 C CA . ILE A 1 93 ? -0.872 1.683 9.731 1.00 79.56 93 ILE A CA 1
ATOM 689 C C . ILE A 1 93 ? -2.313 1.343 9.326 1.00 79.56 93 ILE A C 1
ATOM 691 O O . ILE A 1 93 ? -3.073 2.239 8.967 1.00 79.56 93 ILE A O 1
ATOM 695 N N . PHE A 1 94 ? -2.727 0.078 9.470 1.00 80.19 94 PHE A N 1
ATOM 696 C CA . PHE A 1 94 ? -4.103 -0.363 9.225 1.00 80.19 94 PHE A CA 1
ATOM 697 C C . PHE A 1 94 ? -4.717 -1.025 10.475 1.00 80.19 94 PHE A C 1
ATOM 699 O O . PHE A 1 94 ? -4.718 -2.254 10.597 1.00 80.19 94 PHE A O 1
ATOM 706 N N . PRO A 1 95 ? -5.332 -0.248 11.387 1.00 76.00 95 PRO A N 1
ATOM 707 C CA . PRO A 1 95 ? -5.789 -0.747 12.693 1.00 76.00 95 PRO A CA 1
ATOM 708 C C . PRO A 1 95 ? -6.937 -1.762 12.615 1.00 76.00 95 PRO A C 1
ATOM 710 O O . PRO A 1 95 ? -7.247 -2.445 13.590 1.00 76.00 95 PRO A O 1
ATOM 713 N N . LYS A 1 96 ? -7.611 -1.845 11.466 1.00 81.19 96 LYS A N 1
ATOM 714 C CA . LYS A 1 96 ? -8.732 -2.757 11.202 1.00 81.19 96 LYS A CA 1
ATOM 715 C C . LYS A 1 96 ? -8.344 -3.922 10.287 1.00 81.19 96 LYS A C 1
ATOM 717 O O . LYS A 1 96 ? -9.231 -4.710 9.945 1.00 81.19 96 LYS A O 1
ATOM 722 N N . LEU A 1 97 ? -7.074 -4.033 9.892 1.00 80.44 97 LEU A N 1
ATOM 723 C CA . LEU A 1 97 ? -6.610 -5.070 8.978 1.00 80.44 97 LEU A CA 1
ATOM 724 C C . LEU A 1 97 ? -6.628 -6.437 9.658 1.00 80.44 97 LEU A C 1
ATOM 726 O O . LEU A 1 97 ? -6.165 -6.598 10.783 1.00 80.44 97 LEU A O 1
ATOM 730 N N . ILE A 1 98 ? -7.187 -7.415 8.956 1.00 81.88 98 ILE A N 1
ATOM 731 C CA . ILE A 1 98 ? -7.337 -8.802 9.406 1.00 81.88 98 ILE A CA 1
ATOM 732 C C . ILE A 1 98 ? -6.602 -9.731 8.443 1.0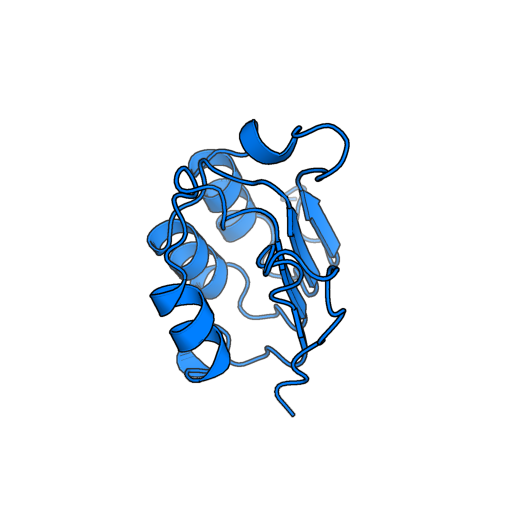0 81.88 98 ILE A C 1
ATOM 734 O O . ILE A 1 98 ? -5.928 -10.664 8.872 1.00 81.88 98 ILE A O 1
ATOM 738 N N . ASP A 1 99 ? -6.719 -9.465 7.142 1.00 81.88 99 ASP A N 1
ATOM 739 C CA . ASP A 1 99 ? -6.023 -10.210 6.102 1.00 81.88 99 ASP A CA 1
ATOM 740 C C . ASP A 1 99 ? -5.013 -9.286 5.417 1.00 81.88 99 ASP A C 1
ATOM 742 O O . ASP A 1 99 ? -5.400 -8.297 4.788 1.00 81.88 99 ASP A O 1
ATOM 746 N N . LEU A 1 100 ? -3.728 -9.615 5.521 1.00 78.94 100 LEU A N 1
ATOM 747 C CA . LEU A 1 100 ? -2.693 -9.014 4.692 1.00 78.94 100 LEU A CA 1
ATOM 748 C C . LEU A 1 100 ? -2.143 -10.092 3.769 1.00 78.94 100 LEU A C 1
ATOM 750 O O . LEU A 1 100 ? -1.660 -11.135 4.203 1.00 78.94 100 LEU A O 1
ATOM 754 N N . ASP A 1 101 ? -2.231 -9.831 2.480 1.00 75.19 101 ASP A N 1
ATOM 755 C CA . ASP A 1 101 ? -1.868 -10.776 1.451 1.00 75.19 101 ASP A CA 1
ATOM 756 C C . ASP A 1 101 ? -0.737 -10.193 0.608 1.00 75.19 101 ASP A C 1
ATOM 758 O O . ASP A 1 101 ? -0.935 -9.284 -0.189 1.00 75.19 101 ASP A O 1
ATOM 762 N N . LEU A 1 102 ? 0.475 -10.686 0.831 1.00 68.75 102 LEU A N 1
ATOM 763 C CA . LEU A 1 102 ? 1.678 -10.215 0.143 1.00 68.75 102 LEU A CA 1
ATOM 764 C C . LEU A 1 102 ? 2.043 -11.142 -1.028 1.00 68.75 102 LEU A C 1
ATOM 766 O O . LEU A 1 102 ? 3.224 -11.345 -1.311 1.00 68.75 102 LEU A O 1
ATOM 770 N N . ARG A 1 103 ? 1.036 -11.794 -1.632 1.00 64.50 103 ARG A N 1
ATOM 771 C CA . ARG A 1 103 ? 1.223 -12.898 -2.575 1.00 64.50 103 ARG A CA 1
ATOM 772 C C . ARG A 1 103 ? 2.167 -12.542 -3.723 1.00 64.50 103 ARG A C 1
ATOM 774 O O . ARG A 1 103 ? 2.007 -11.550 -4.420 1.00 64.50 103 ARG A O 1
ATOM 781 N N . CYS A 1 104 ? 3.078 -13.475 -3.959 1.00 51.31 104 CYS A N 1
ATOM 782 C CA . CYS A 1 104 ? 4.086 -13.500 -5.006 1.00 51.31 104 CYS A CA 1
ATOM 783 C C . CYS A 1 104 ? 5.232 -12.488 -4.817 1.00 51.31 104 CYS A C 1
ATOM 785 O O . CYS A 1 104 ? 5.307 -11.439 -5.453 1.00 51.31 104 CYS A O 1
ATOM 787 N N . GLN A 1 105 ? 6.167 -12.878 -3.947 1.00 50.19 105 GLN A N 1
ATOM 788 C CA . GLN A 1 105 ? 7.578 -12.732 -4.280 1.00 50.19 105 GLN A CA 1
ATOM 789 C C . GLN A 1 105 ? 7.950 -13.974 -5.086 1.00 50.19 105 GLN A C 1
ATOM 791 O O . GLN A 1 105 ? 7.698 -15.102 -4.665 1.00 50.19 105 GLN A O 1
ATOM 796 N N . PHE A 1 106 ? 8.415 -13.775 -6.307 1.00 42.09 106 PHE A N 1
ATOM 797 C CA . PHE A 1 106 ? 8.825 -14.837 -7.203 1.00 42.09 106 PHE A CA 1
ATOM 798 C C . PHE A 1 106 ? 10.126 -15.449 -6.660 1.00 42.09 106 PHE A C 1
ATOM 800 O O . PHE A 1 106 ? 11.218 -15.093 -7.088 1.00 42.09 106 PHE A O 1
ATOM 807 N N . ASP A 1 107 ? 10.034 -16.396 -5.726 1.00 44.75 107 ASP A N 1
ATOM 808 C CA . ASP A 1 107 ? 11.216 -17.072 -5.163 1.00 44.75 107 ASP A CA 1
ATOM 809 C C . ASP A 1 107 ? 11.770 -18.177 -6.096 1.00 44.75 107 ASP A C 1
ATOM 811 O O . ASP A 1 107 ? 12.533 -19.047 -5.683 1.00 44.75 107 ASP A O 1
ATOM 815 N N . GLY A 1 108 ? 11.372 -18.195 -7.374 1.00 47.56 108 GLY A N 1
ATOM 816 C CA . GLY A 1 108 ? 11.856 -19.158 -8.372 1.00 47.56 108 GLY A CA 1
ATOM 817 C C . GLY A 1 108 ? 11.310 -20.590 -8.251 1.00 47.56 108 GLY A C 1
ATOM 818 O O . GLY A 1 108 ? 11.621 -21.407 -9.112 1.00 47.56 108 GLY A O 1
ATOM 819 N N . PHE A 1 109 ? 10.470 -20.899 -7.252 1.00 43.34 109 PHE A N 1
ATOM 820 C CA . PHE A 1 109 ? 9.916 -22.249 -7.015 1.00 43.34 109 PHE A CA 1
ATOM 821 C C . PHE A 1 109 ? 8.372 -22.349 -6.999 1.00 43.34 109 PHE A C 1
ATOM 823 O O . PHE A 1 109 ? 7.827 -23.421 -6.744 1.00 43.34 109 PHE A O 1
ATOM 830 N N . GLY A 1 110 ? 7.660 -21.271 -7.351 1.00 44.25 110 GLY A N 1
ATOM 831 C CA . GLY A 1 110 ? 6.188 -21.198 -7.395 1.00 44.25 110 GLY A CA 1
ATOM 832 C C . GLY A 1 110 ? 5.635 -20.119 -6.457 1.00 44.25 110 GLY A C 1
ATOM 833 O O . GLY A 1 110 ? 6.239 -19.851 -5.425 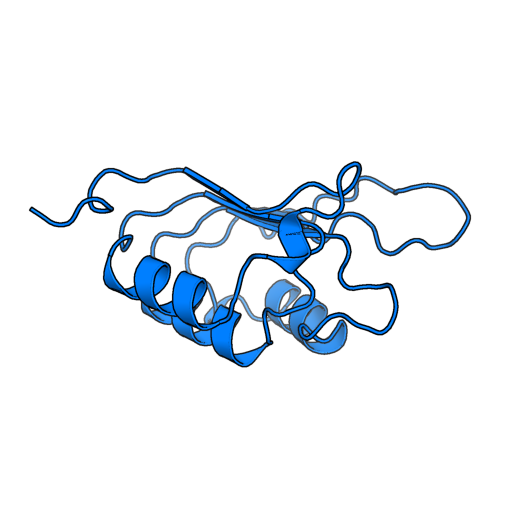1.00 44.25 110 GLY A O 1
ATOM 834 N N . CYS A 1 111 ? 4.512 -19.465 -6.812 1.00 42.44 111 CYS A N 1
ATOM 835 C CA . CYS A 1 111 ? 3.857 -18.514 -5.900 1.00 42.44 111 CYS A CA 1
ATOM 836 C C . CYS A 1 111 ? 3.287 -19.314 -4.714 1.00 42.44 111 CYS A C 1
ATOM 838 O O . CYS A 1 111 ? 2.182 -19.862 -4.810 1.00 42.44 111 CYS A O 1
ATOM 840 N N . ASP A 1 112 ? 4.014 -19.382 -3.601 1.00 44.12 112 ASP A N 1
ATOM 841 C CA . ASP A 1 112 ? 3.438 -19.853 -2.349 1.00 44.12 112 ASP A CA 1
ATOM 842 C C . ASP A 1 112 ? 2.310 -18.883 -1.968 1.00 44.12 112 ASP A C 1
ATOM 844 O O . ASP A 1 112 ? 2.498 -17.665 -1.865 1.00 44.12 112 ASP A O 1
ATOM 848 N N . LYS A 1 113 ? 1.076 -19.392 -1.897 1.00 47.91 113 LYS A N 1
ATOM 849 C CA . LYS A 1 113 ? -0.125 -18.582 -1.638 1.00 47.91 113 LYS A CA 1
ATOM 850 C C . LYS A 1 113 ? -0.251 -18.313 -0.141 1.00 47.91 113 LYS A C 1
ATOM 852 O O . LYS A 1 113 ? -1.318 -18.539 0.433 1.00 47.91 113 LYS A O 1
ATOM 857 N N . GLU A 1 114 ? 0.822 -17.858 0.497 1.00 48.22 114 GLU A N 1
ATOM 858 C CA . GLU A 1 114 ? 0.827 -17.668 1.938 1.00 48.22 114 GLU A CA 1
ATOM 859 C C . GLU A 1 114 ? 0.080 -16.380 2.295 1.00 48.22 114 GLU A C 1
ATOM 861 O O . GLU A 1 114 ? 0.589 -15.259 2.264 1.00 48.22 114 GLU A O 1
ATOM 866 N N . MET A 1 115 ? -1.203 -16.555 2.593 1.00 50.97 115 MET A N 1
ATOM 867 C CA . MET A 1 115 ? -2.064 -15.505 3.105 1.00 50.97 115 MET A CA 1
ATOM 868 C C . MET A 1 115 ? -1.729 -15.324 4.587 1.00 50.97 115 MET A C 1
ATOM 870 O O . MET A 1 115 ? -2.130 -16.133 5.428 1.00 50.97 115 MET A O 1
ATOM 874 N N . LYS A 1 116 ? -0.972 -14.275 4.923 1.00 57.59 116 LYS A N 1
ATOM 875 C CA . LYS A 1 116 ? -0.665 -13.958 6.320 1.00 57.59 116 LYS A CA 1
ATOM 876 C C . LYS A 1 116 ? -1.916 -13.397 6.982 1.00 57.59 116 LYS A C 1
ATOM 878 O O . LYS A 1 116 ? -2.249 -12.217 6.879 1.00 57.59 116 LYS A O 1
ATOM 883 N N . ARG A 1 117 ? -2.639 -14.273 7.675 1.00 55.44 117 ARG A N 1
ATOM 884 C CA . ARG A 1 117 ? -3.767 -13.868 8.506 1.00 55.44 117 ARG A CA 1
ATOM 885 C C . ARG A 1 117 ? -3.222 -13.165 9.743 1.00 55.44 117 ARG A C 1
ATOM 887 O O . ARG A 1 117 ? -2.646 -13.791 10.627 1.00 55.44 117 ARG A O 1
ATOM 894 N N . ILE A 1 118 ? -3.410 -11.853 9.790 1.00 57.19 118 ILE A N 1
ATOM 895 C CA . ILE A 1 118 ? -2.972 -10.986 10.880 1.00 57.19 118 ILE A CA 1
ATOM 896 C C . ILE A 1 118 ? -4.072 -11.005 11.961 1.00 57.19 118 ILE A C 1
ATOM 898 O O . ILE A 1 118 ? -4.719 -9.995 12.237 1.00 57.19 118 ILE A O 1
ATOM 902 N N . GLY A 1 119 ? -4.341 -12.192 12.518 1.00 47.94 119 GLY A N 1
ATOM 903 C CA . GLY A 1 119 ? -5.325 -12.425 13.584 1.00 47.94 119 GLY A CA 1
ATOM 904 C C . GLY A 1 119 ? -4.690 -12.284 14.950 1.00 47.94 119 GLY A C 1
ATOM 905 O O . GLY A 1 119 ? -4.204 -13.323 15.435 1.00 47.94 119 GLY A O 1
#

Mean predicted aligned error: 8.25 Å

pLDDT: mean 74.78, std 13.74, range [42.09, 90.0]

Foldseek 3Di:
DQPQCPAQEDAAADQVVLRLCVDALVNLLSCLQRHLNHAEYHRENNLRDALVSLLSSLVSNLNHAYYAHYNLQPVSRNYDPVSLVCVLVDCVSRVNYQWYFDWDPPPVPDTPRDTSGSD

Secondary structure (DSSP, 8-state):
--TTTT--EEEE--TTTTGGGG--HHHHHHHHHH-TT--EEEEES-TT--HHHHHHHHHH-TT--EEEEES-TTTT-SS-HHHHHHHHH-TTTSTT--EEE------SS-----EEE--

Organism: NCBI:txid94617

Radius of gyration: 13.41 Å; Cα contacts (8 Å, |Δi|>4): 256; chains: 1; bounding box: 36×34×32 Å

Nearest PDB structures (foldseek):
  6o60-assembly1_C  TM=8.488E-01  e=1.297E-03  Homo sapiens
  6wcq-assembly1_B  TM=8.113E-01  e=3.029E-03  Homo sapiens
  6brq-assembly1_B  TM=7.113E-01  e=1.653E-02  Oryza sativa Japonica Group
  6brq-assembly2_D  TM=6.947E-01  e=3.030E-02  Oryza sativa Japonica Group
  5zb2-assembly1_A-2  TM=7.486E-01  e=4.919E-02  Saccharomyces cerevisiae S288C

Sequence (119 aa):
RTLGDGLIRLEMGDIDSGSGARVTSQAIQEIAQHCPRLQSLRLEACTQITDGDLVELSRGCMRLRKLMVSGHDKGSGGVSKSFLDTLARDKGIFPKLIDLDLRCQFDGFGCDKEMKRIG

Solvent-accessible surface area (backbone atoms only — not comparable to full-atom values): 6150 Å² total; per-residue (Å²): 135,62,89,26,63,79,37,43,68,47,76,43,48,34,73,90,77,47,55,4,54,73,45,43,46,67,59,41,52,52,43,16,75,36,19,46,52,22,29,32,41,36,37,19,20,34,25,54,30,34,55,67,42,56,51,50,28,28,69,31,20,58,49,27,27,30,43,32,48,24,51,40,65,82,83,62,28,44,40,48,70,69,53,54,55,41,55,74,69,42,47,79,62,41,78,46,44,39,38,45,28,61,40,38,59,82,76,86,80,61,69,64,81,64,64,47,67,57,119